Protein AF-A0A662W3L7-F1 (afdb_monomer)

Sequence (147 aa):
MVIKEGNPAKIGEAMLESRRIFNEVLTKLLDGEKVKDVQSFLANTKQRIIAKAKETFKSFKELEKKGEAEEIRIYSRPLPLRMNFGEGYNLWVEDNKIMFRVTLIPRKEYVKGYLKLSKEHEEIVRKAIEEKKAIRLKKQIDYTSMI

Nearest PDB structures (foldseek):
  5he2-assembly1_A  TM=4.065E-01  e=3.727E+00  Bos taurus
  1omw-assembly1_A  TM=3.931E-01  e=3.727E+00  Bos taurus
  5ukl-assembly1_A  TM=4.010E-01  e=3.286E+00  Homo sapiens
  5ukk-assembly1_A  TM=3.720E-01  e=5.435E+00  Homo sapiens
  5yvq-assembly1_A  TM=1.920E-01  e=5.788E+00  Muvirus mu

Secondary structure (DSSP, 8-state):
-EEEES-THHHHHHHHHHHHHHHHHHHHHHTT---S----SBSTTHHHHHHHHHHHHHHHHHHHHTTS-S------S-PPP---TTTS-EEEEETTEEEEEEEBTTT--EEEEE----HHHHHHHHHHHHHHHHHHHHHHHHHHTT-

Solvent-accessible surface area (backbone atoms only — not comparable to full-atom values): 8620 Å² total; per-residue (Å²): 107,48,82,76,42,63,61,73,69,53,56,57,55,50,34,42,50,50,33,50,52,29,46,53,49,42,51,40,47,74,76,69,48,86,83,87,78,76,92,68,47,48,55,88,34,43,65,33,37,52,50,50,27,53,50,52,50,51,54,46,58,58,32,36,75,70,71,76,42,93,77,84,90,71,76,93,61,85,50,75,64,88,60,59,94,78,38,53,52,62,67,50,80,54,96,95,37,47,31,40,54,49,54,40,46,90,75,78,44,45,38,34,32,34,62,73,66,56,70,71,59,42,52,55,52,50,51,54,48,50,52,52,48,53,54,51,51,51,53,52,51,57,57,60,75,74,110

Structure (mmCIF, N/CA/C/O backbone):
data_AF-A0A662W3L7-F1
#
_entry.id   AF-A0A662W3L7-F1
#
loop_
_atom_site.group_PDB
_atom_site.id
_atom_site.type_symbol
_atom_site.label_atom_id
_atom_site.label_alt_id
_atom_site.label_comp_id
_atom_site.label_asym_id
_atom_site.label_entity_id
_atom_site.label_seq_id
_atom_site.pdbx_PDB_ins_code
_atom_site.Cartn_x
_atom_site.Cartn_y
_atom_site.Cartn_z
_atom_site.occupancy
_atom_site.B_iso_or_equiv
_atom_site.auth_seq_id
_atom_site.auth_comp_id
_atom_site.auth_asym_id
_atom_site.auth_atom_id
_atom_site.pdbx_PDB_model_num
ATOM 1 N N . MET A 1 1 ? 0.688 3.538 -17.680 1.00 84.88 1 MET A N 1
ATOM 2 C CA . MET A 1 1 ? 1.913 2.778 -17.325 1.00 84.88 1 MET A CA 1
ATOM 3 C C . MET A 1 1 ? 2.412 2.025 -18.549 1.00 84.88 1 MET A C 1
ATOM 5 O O . MET A 1 1 ? 1.626 1.837 -19.469 1.00 84.88 1 MET A O 1
ATOM 9 N N . VAL A 1 2 ? 3.673 1.603 -18.572 1.00 89.38 2 VAL A N 1
ATOM 10 C CA . VAL A 1 2 ? 4.229 0.733 -19.620 1.00 89.38 2 VAL A CA 1
ATOM 11 C C . VAL A 1 2 ? 4.936 -0.442 -18.962 1.00 89.38 2 VAL A C 1
ATOM 13 O O . VAL A 1 2 ? 5.751 -0.240 -18.063 1.00 89.38 2 VAL A O 1
ATOM 16 N N . ILE A 1 3 ? 4.622 -1.654 -19.411 1.00 90.25 3 ILE A N 1
ATOM 17 C CA . ILE A 1 3 ? 5.207 -2.899 -18.904 1.00 90.25 3 ILE A CA 1
ATOM 18 C C . ILE A 1 3 ? 6.403 -3.259 -19.779 1.00 90.25 3 ILE A C 1
ATOM 20 O O . ILE A 1 3 ? 6.334 -3.143 -21.002 1.00 90.25 3 ILE A O 1
ATOM 24 N N . LYS A 1 4 ? 7.510 -3.637 -19.142 1.00 91.38 4 LYS A N 1
ATOM 25 C CA . LYS A 1 4 ? 8.756 -4.022 -19.813 1.00 91.38 4 LYS A CA 1
ATOM 26 C C . LYS A 1 4 ? 9.074 -5.501 -19.648 1.00 91.38 4 LYS A C 1
ATOM 28 O O . LYS A 1 4 ? 9.595 -6.094 -20.581 1.00 91.38 4 LYS A O 1
ATOM 33 N N . GLU A 1 5 ? 8.732 -6.084 -18.503 1.00 89.06 5 GLU A N 1
ATOM 34 C CA . GLU A 1 5 ? 8.976 -7.495 -18.201 1.00 89.06 5 GLU A CA 1
ATOM 35 C C . GLU A 1 5 ? 7.791 -8.093 -17.433 1.00 89.06 5 GLU A C 1
ATOM 37 O O . GLU A 1 5 ? 7.148 -7.401 -16.633 1.00 89.06 5 GLU A O 1
ATOM 42 N N . GLY A 1 6 ? 7.548 -9.390 -17.641 1.00 86.62 6 GLY A N 1
ATOM 43 C CA . GLY A 1 6 ? 6.474 -10.146 -16.996 1.00 86.62 6 GLY A CA 1
ATOM 44 C C . GLY A 1 6 ? 5.147 -10.119 -17.755 1.00 86.62 6 GLY A C 1
ATOM 45 O O . GLY A 1 6 ? 5.014 -9.493 -18.804 1.00 86.62 6 GLY A O 1
ATOM 46 N N . ASN A 1 7 ? 4.147 -10.815 -17.210 1.00 86.44 7 ASN A N 1
ATOM 47 C CA . ASN A 1 7 ? 2.817 -10.919 -17.810 1.00 86.44 7 ASN A CA 1
ATOM 48 C C . ASN A 1 7 ? 1.891 -9.787 -17.306 1.00 86.44 7 ASN A C 1
ATOM 50 O O . ASN A 1 7 ? 1.579 -9.752 -16.114 1.00 86.44 7 ASN A O 1
ATOM 54 N N . PRO A 1 8 ? 1.380 -8.900 -18.181 1.00 83.44 8 PRO A N 1
ATOM 55 C CA . PRO A 1 8 ? 0.451 -7.833 -17.806 1.00 83.44 8 PRO A CA 1
ATOM 56 C C . PRO A 1 8 ? -0.809 -8.278 -17.063 1.00 83.44 8 PRO A C 1
ATOM 58 O O . PRO A 1 8 ? -1.276 -7.554 -16.181 1.00 83.44 8 PRO A O 1
ATOM 61 N N . ALA A 1 9 ? -1.336 -9.470 -17.357 1.00 84.56 9 ALA A N 1
ATOM 62 C CA . ALA A 1 9 ? -2.527 -10.004 -16.692 1.00 84.56 9 ALA A CA 1
ATOM 63 C C . ALA A 1 9 ? -2.334 -10.129 -15.168 1.00 84.56 9 ALA A C 1
ATOM 65 O O . ALA A 1 9 ? -3.281 -9.977 -14.394 1.00 84.56 9 ALA A O 1
ATOM 66 N N . LYS A 1 10 ? -1.083 -10.297 -14.721 1.00 83.44 10 LYS A N 1
ATOM 67 C CA . LYS A 1 10 ? -0.712 -10.373 -13.304 1.00 83.44 10 LYS A CA 1
ATOM 68 C C . LYS A 1 10 ? -0.901 -9.070 -12.538 1.00 83.44 10 LYS A C 1
ATOM 70 O O . LYS A 1 10 ? -1.045 -9.114 -11.319 1.00 83.44 10 LYS A O 1
ATOM 75 N N . ILE A 1 11 ? -0.959 -7.924 -13.217 1.00 80.88 11 ILE A N 1
ATOM 76 C CA . ILE A 1 11 ? -1.317 -6.655 -12.568 1.00 80.88 11 ILE A CA 1
ATOM 77 C C . ILE A 1 11 ? -2.778 -6.688 -12.120 1.00 80.88 11 ILE A C 1
ATOM 79 O O . ILE A 1 11 ? -3.071 -6.287 -10.996 1.00 80.88 11 ILE A O 1
ATOM 83 N N . GLY A 1 12 ? -3.672 -7.193 -12.975 1.00 80.31 12 GLY A N 1
ATOM 84 C CA . GLY A 1 12 ? -5.086 -7.352 -12.645 1.00 80.31 12 GLY A CA 1
ATOM 85 C C . GLY A 1 12 ? -5.251 -8.233 -11.411 1.00 80.31 12 GLY A C 1
ATOM 86 O O . GLY A 1 12 ? -5.784 -7.775 -10.405 1.00 80.31 12 GLY A O 1
ATOM 87 N N . GLU A 1 13 ? -4.681 -9.441 -11.443 1.00 84.75 13 GLU A N 1
ATOM 88 C CA . GLU A 1 13 ? -4.674 -10.364 -10.296 1.00 84.75 13 GLU A CA 1
ATOM 89 C C . GLU A 1 13 ? -4.130 -9.695 -9.018 1.00 84.75 13 GLU A C 1
ATOM 91 O O . GLU A 1 13 ? -4.756 -9.771 -7.962 1.00 84.75 13 GLU A O 1
ATOM 96 N N . ALA A 1 14 ? -3.009 -8.971 -9.106 1.00 82.25 14 ALA A N 1
ATOM 97 C CA . ALA A 1 14 ? -2.423 -8.284 -7.956 1.00 82.25 14 ALA A CA 1
ATOM 98 C C . ALA A 1 14 ? -3.317 -7.169 -7.388 1.00 82.25 14 ALA A C 1
ATOM 100 O O . ALA A 1 14 ? -3.360 -6.979 -6.169 1.00 82.25 14 ALA A O 1
ATOM 101 N N . MET A 1 15 ? -4.039 -6.431 -8.235 1.00 83.62 15 MET A N 1
ATOM 102 C CA . MET A 1 15 ? -4.991 -5.407 -7.789 1.00 83.62 15 MET A CA 1
ATOM 103 C C . MET A 1 15 ? -6.182 -6.029 -7.057 1.00 83.62 15 MET A C 1
ATOM 105 O O . MET A 1 15 ? -6.558 -5.539 -5.989 1.00 83.62 15 MET A O 1
ATOM 109 N N . LEU A 1 16 ? -6.732 -7.122 -7.596 1.00 86.31 16 LEU A N 1
ATOM 110 C CA . LEU A 1 16 ? -7.825 -7.878 -6.978 1.00 86.31 16 LEU A CA 1
ATOM 111 C C . LEU A 1 16 ? -7.442 -8.382 -5.593 1.00 86.31 16 LEU A C 1
ATOM 113 O O . LEU A 1 16 ? -8.155 -8.168 -4.613 1.00 86.31 16 LEU A O 1
ATOM 117 N N . GLU A 1 17 ? -6.274 -9.001 -5.510 1.00 87.81 17 GLU A N 1
ATOM 118 C CA . GLU A 1 17 ? -5.754 -9.557 -4.272 1.00 87.81 17 GLU A CA 1
ATOM 119 C C . GLU A 1 17 ? -5.438 -8.472 -3.246 1.00 87.81 17 GLU A C 1
ATOM 121 O O . GLU A 1 17 ? -5.739 -8.627 -2.063 1.00 87.81 17 GLU A O 1
ATOM 126 N N . SER A 1 18 ? -4.922 -7.324 -3.695 1.00 87.75 18 SER A N 1
ATOM 127 C CA . SER A 1 18 ? -4.710 -6.174 -2.815 1.00 87.75 18 SER A CA 1
ATOM 128 C C . SER A 1 18 ? -6.020 -5.704 -2.183 1.00 87.75 18 SER A C 1
ATOM 130 O O . SER A 1 18 ? -6.069 -5.415 -0.986 1.00 87.75 18 SER A O 1
ATOM 132 N N . ARG A 1 19 ? -7.101 -5.652 -2.972 1.00 90.00 19 ARG A N 1
ATOM 133 C CA . ARG A 1 19 ? -8.431 -5.282 -2.478 1.00 90.00 19 ARG A CA 1
ATOM 134 C C . ARG A 1 19 ? -8.989 -6.328 -1.515 1.00 90.00 19 ARG A C 1
ATOM 136 O O . ARG A 1 19 ? -9.526 -5.950 -0.475 1.00 90.00 19 ARG A O 1
ATOM 143 N N . ARG A 1 20 ? -8.827 -7.615 -1.834 1.00 90.69 20 ARG A N 1
ATOM 144 C CA . ARG A 1 20 ? -9.258 -8.731 -0.982 1.00 90.69 20 ARG A CA 1
ATOM 145 C C . ARG A 1 20 ? -8.605 -8.658 0.398 1.00 90.69 20 ARG A C 1
ATOM 147 O O . ARG A 1 20 ? -9.322 -8.636 1.391 1.00 90.69 20 ARG A O 1
ATOM 154 N N . ILE A 1 21 ? -7.275 -8.532 0.455 1.00 91.75 21 ILE A N 1
ATOM 155 C CA . ILE A 1 21 ? -6.516 -8.390 1.712 1.00 91.75 21 ILE A CA 1
ATOM 156 C C . ILE A 1 21 ? -7.010 -7.189 2.511 1.00 91.75 21 ILE A C 1
ATOM 158 O O . ILE A 1 21 ? -7.258 -7.301 3.706 1.00 91.75 21 ILE A O 1
ATOM 162 N N . PHE A 1 22 ? -7.152 -6.033 1.860 1.00 91.75 22 PHE A N 1
ATOM 163 C CA . PHE A 1 22 ? -7.593 -4.813 2.528 1.00 91.75 22 PHE A CA 1
ATOM 164 C C . PHE A 1 22 ? -8.970 -4.986 3.184 1.00 91.75 22 PHE A C 1
ATOM 166 O O . PHE A 1 22 ? -9.138 -4.647 4.353 1.00 91.75 22 PHE A O 1
ATOM 173 N N . ASN A 1 23 ? -9.932 -5.557 2.455 1.00 92.62 23 ASN A N 1
ATOM 174 C CA . ASN A 1 23 ? -11.273 -5.829 2.970 1.00 92.62 23 ASN A CA 1
ATOM 175 C C . ASN A 1 23 ? -11.266 -6.860 4.104 1.00 92.62 23 ASN A C 1
ATOM 177 O O . ASN A 1 23 ?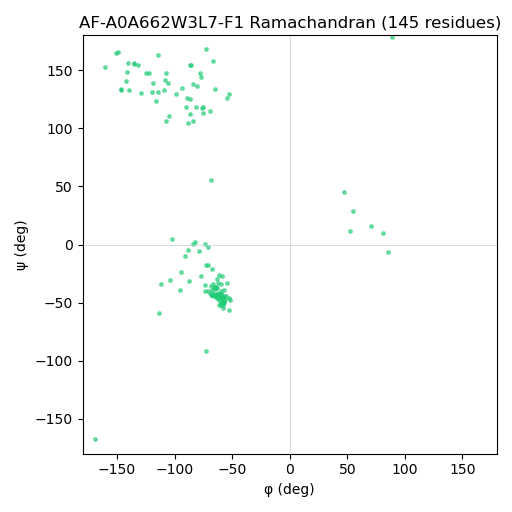 -11.953 -6.664 5.102 1.00 92.62 23 ASN A O 1
ATOM 181 N N . GLU A 1 24 ? -10.494 -7.940 3.960 1.00 93.38 24 GLU A N 1
ATOM 182 C CA . GLU A 1 24 ? -10.379 -8.985 4.983 1.00 93.38 24 GLU A CA 1
ATOM 183 C C . GLU A 1 24 ? -9.845 -8.402 6.296 1.00 93.38 24 GLU A C 1
ATOM 185 O O . GLU A 1 24 ? -10.406 -8.651 7.359 1.00 93.38 24 GLU A O 1
ATOM 190 N N . VAL A 1 25 ? -8.798 -7.573 6.222 1.00 95.06 25 VAL A N 1
ATOM 191 C CA . VAL A 1 25 ? -8.227 -6.913 7.402 1.00 95.06 25 VAL A CA 1
ATOM 192 C C . VAL A 1 25 ? -9.244 -5.968 8.042 1.00 95.06 25 VAL A C 1
ATOM 194 O O . VAL A 1 25 ? -9.371 -5.980 9.261 1.00 95.06 25 VAL A O 1
ATOM 197 N N . LEU A 1 26 ? -9.974 -5.167 7.257 1.00 94.50 26 LEU A N 1
ATOM 198 C CA . LEU A 1 26 ? -11.006 -4.275 7.801 1.00 94.50 26 LEU A CA 1
ATOM 199 C C . LEU A 1 26 ? -12.142 -5.038 8.484 1.00 94.50 26 LEU A C 1
ATOM 201 O O . LEU A 1 26 ? -12.551 -4.640 9.568 1.00 94.50 26 LEU A O 1
ATOM 205 N N . THR A 1 27 ? -12.611 -6.128 7.875 1.00 94.19 27 THR A N 1
ATOM 206 C CA . THR A 1 27 ? -13.684 -6.969 8.431 1.00 94.19 27 THR A CA 1
ATOM 207 C C . THR A 1 27 ? -13.261 -7.526 9.787 1.00 94.19 27 THR A C 1
ATOM 209 O O . THR A 1 27 ? -13.900 -7.252 10.792 1.00 94.19 27 THR A O 1
ATOM 212 N N . LYS A 1 28 ? -12.082 -8.157 9.847 1.00 95.69 28 LYS A N 1
ATOM 213 C CA . LYS A 1 28 ? -11.514 -8.670 11.100 1.00 95.69 28 LYS A CA 1
ATOM 214 C C . LYS A 1 28 ? -11.346 -7.585 12.171 1.00 95.69 28 LYS A C 1
ATOM 216 O O . LYS A 1 28 ? -11.586 -7.833 13.345 1.00 95.69 28 LYS A O 1
ATOM 221 N N . LEU A 1 29 ? -10.926 -6.374 11.790 1.00 95.88 29 LEU A N 1
ATOM 222 C CA . LEU A 1 29 ? -10.791 -5.260 12.738 1.00 95.88 29 LEU A CA 1
ATOM 223 C C . LEU A 1 29 ? -12.147 -4.771 13.272 1.00 95.88 29 LEU A C 1
ATOM 225 O O . LEU A 1 29 ? -12.220 -4.399 14.443 1.00 95.88 29 LEU A O 1
ATOM 229 N N . LEU A 1 30 ? -13.199 -4.773 12.446 1.00 94.19 30 LEU A N 1
ATOM 230 C CA . LEU A 1 30 ? -14.568 -4.468 12.881 1.00 94.19 30 LEU A CA 1
ATOM 231 C C . LEU A 1 30 ? -15.087 -5.510 13.874 1.00 94.19 30 LEU A C 1
ATOM 233 O O . LEU A 1 30 ? -15.706 -5.132 14.864 1.00 94.19 30 LEU A O 1
ATOM 237 N N . ASP A 1 31 ? -14.732 -6.779 13.671 1.00 95.00 31 ASP A N 1
ATOM 238 C CA . ASP A 1 31 ? -15.048 -7.885 14.584 1.00 95.00 31 ASP A CA 1
ATOM 239 C C . ASP A 1 31 ? -14.202 -7.860 15.878 1.00 95.00 31 ASP A C 1
ATOM 241 O O . ASP A 1 31 ? -14.334 -8.718 16.751 1.00 95.00 31 ASP A O 1
ATOM 245 N N . GLY A 1 32 ? -13.318 -6.866 16.035 1.00 93.38 32 GLY A N 1
ATOM 246 C CA . GLY A 1 32 ? -12.467 -6.695 17.213 1.00 93.38 32 GLY A CA 1
ATOM 247 C C . GLY A 1 32 ? -11.208 -7.568 17.218 1.00 93.38 32 GLY A C 1
ATOM 248 O O . GLY A 1 32 ? -10.494 -7.621 18.225 1.00 93.38 32 GLY A O 1
ATO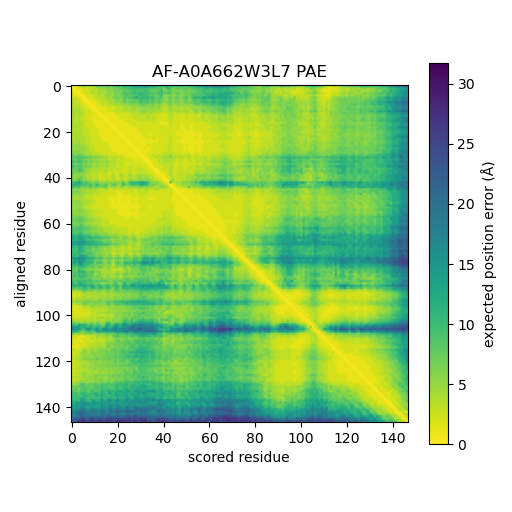M 249 N N . GLU A 1 33 ? -10.885 -8.236 16.109 1.00 95.75 33 GLU A N 1
ATOM 250 C CA . GLU A 1 33 ? -9.719 -9.108 16.013 1.00 95.75 33 GLU A CA 1
ATOM 251 C C . GLU A 1 33 ? -8.401 -8.338 15.842 1.00 95.75 33 GLU A C 1
ATOM 253 O O . GLU A 1 33 ? -8.289 -7.316 15.158 1.00 95.75 33 GLU A O 1
ATOM 258 N N . LYS A 1 34 ? -7.320 -8.899 16.396 1.00 92.31 34 LYS A N 1
ATOM 259 C CA . LYS A 1 34 ? -5.957 -8.408 16.157 1.00 92.31 34 LYS A CA 1
ATOM 260 C C . LYS A 1 34 ? -5.360 -9.071 14.921 1.00 92.31 34 LYS A C 1
ATOM 262 O O . LYS A 1 34 ? -4.867 -10.195 14.980 1.00 92.31 34 LYS A O 1
ATOM 267 N N . VAL A 1 35 ? -5.283 -8.332 13.819 1.00 93.06 35 VAL A N 1
ATOM 268 C CA . VAL A 1 35 ? -4.695 -8.847 12.573 1.00 93.06 35 VAL A CA 1
ATOM 269 C C . VAL A 1 35 ? -3.176 -8.648 12.552 1.00 93.06 35 VAL A C 1
ATOM 271 O O . VAL A 1 35 ? -2.688 -7.516 12.476 1.00 93.06 35 VAL A O 1
ATOM 274 N N . LYS A 1 36 ? -2.402 -9.738 12.603 1.00 90.19 36 LYS A N 1
ATOM 275 C CA . LYS A 1 36 ? -0.937 -9.711 12.401 1.00 90.19 36 LYS A CA 1
ATOM 276 C C . LYS A 1 36 ? -0.538 -10.019 10.962 1.00 90.19 36 LYS A C 1
ATOM 278 O O . LYS A 1 36 ? 0.373 -9.387 10.438 1.00 90.19 36 LYS A O 1
ATOM 283 N N . ASP A 1 37 ? -1.227 -10.964 10.337 1.00 90.25 37 ASP A N 1
ATOM 284 C CA . ASP A 1 37 ? -0.981 -11.370 8.961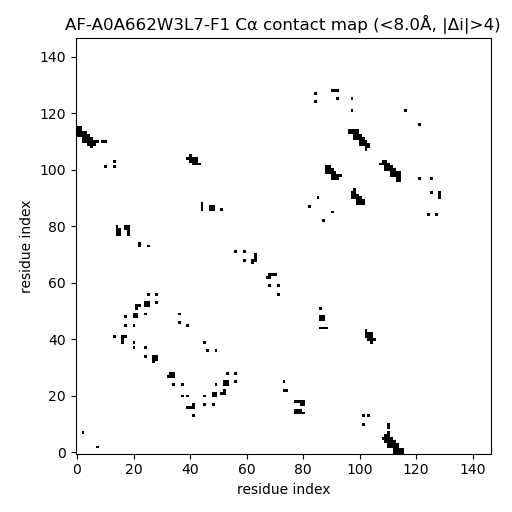 1.00 90.25 37 ASP A CA 1
ATOM 285 C C . ASP A 1 37 ? -2.271 -11.883 8.309 1.00 90.25 37 ASP A C 1
ATOM 287 O O . ASP A 1 37 ? -3.243 -12.185 9.003 1.00 90.25 37 ASP A O 1
ATOM 291 N N . VAL A 1 38 ? -2.262 -11.985 6.981 1.00 89.06 38 VAL A N 1
ATOM 292 C CA . VAL A 1 38 ? -3.295 -12.669 6.195 1.00 89.06 38 VAL A CA 1
ATOM 293 C C . VAL A 1 38 ? -2.651 -13.544 5.123 1.00 89.06 38 VAL A C 1
ATOM 295 O O . VAL A 1 38 ? -1.522 -13.298 4.682 1.00 89.06 38 VAL A O 1
ATOM 298 N N . GLN A 1 39 ? -3.367 -14.568 4.668 1.00 88.38 39 GLN A N 1
ATOM 299 C CA . GLN A 1 39 ? -2.919 -15.3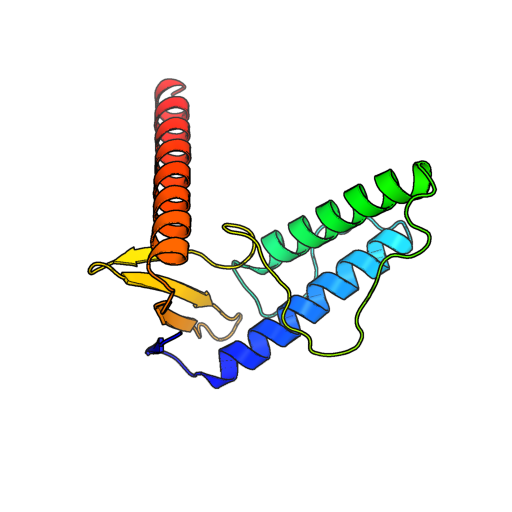43 3.518 1.00 88.38 39 GLN A CA 1
ATOM 300 C C . GLN A 1 39 ? -2.925 -14.448 2.278 1.00 88.38 39 GLN A C 1
ATOM 302 O O . GLN A 1 39 ? -3.885 -13.720 2.044 1.00 88.38 39 GLN A O 1
ATOM 307 N N . SER A 1 40 ? -1.852 -14.485 1.488 1.00 85.62 40 SER A N 1
ATOM 308 C CA . SER A 1 40 ? -1.812 -13.802 0.198 1.00 85.62 40 SER A CA 1
ATOM 309 C C . SER A 1 40 ? -0.720 -14.345 -0.707 1.00 85.62 40 SER A C 1
ATOM 311 O O . SER A 1 40 ? 0.329 -14.784 -0.234 1.00 85.62 40 SER A O 1
ATOM 313 N N . PHE A 1 41 ? -0.943 -14.225 -2.014 1.00 83.56 41 PHE A N 1
ATOM 314 C CA . PHE A 1 41 ? 0.090 -14.407 -3.028 1.00 83.56 41 PHE A CA 1
ATOM 315 C C . PHE A 1 41 ? 0.935 -13.141 -3.279 1.00 83.56 41 PHE A C 1
ATOM 317 O O . PHE A 1 41 ? 1.832 -13.158 -4.117 1.00 83.56 41 PHE A O 1
ATOM 324 N N . LEU A 1 42 ? 0.700 -12.025 -2.584 1.00 82.00 42 LEU A N 1
ATOM 325 C CA . LEU A 1 42 ? 1.534 -10.823 -2.689 1.00 82.00 42 LEU A CA 1
ATOM 326 C C . LEU A 1 42 ? 2.685 -10.869 -1.677 1.00 82.00 42 LEU A C 1
ATOM 328 O O . LEU A 1 42 ? 2.461 -10.996 -0.477 1.00 82.00 42 LEU A O 1
ATOM 332 N N . ALA A 1 43 ? 3.923 -10.706 -2.157 1.00 74.06 43 ALA A N 1
ATOM 333 C CA . ALA A 1 43 ? 5.121 -10.680 -1.311 1.00 74.06 43 ALA A CA 1
ATOM 334 C C . ALA A 1 43 ? 5.235 -9.374 -0.501 1.00 74.06 43 ALA A C 1
ATOM 336 O O . ALA A 1 43 ? 4.715 -9.207 0.600 1.00 74.06 43 ALA A O 1
ATOM 337 N N . ASN A 1 44 ? 5.937 -8.411 -1.100 1.00 69.50 44 ASN A N 1
ATOM 338 C CA . ASN A 1 44 ? 6.434 -7.194 -0.468 1.00 69.50 44 ASN A CA 1
ATOM 339 C C . ASN A 1 44 ? 5.325 -6.180 -0.173 1.00 69.50 44 ASN A C 1
ATOM 341 O O . ASN A 1 44 ? 5.518 -5.246 0.605 1.00 69.50 44 ASN A O 1
ATOM 345 N N . THR A 1 45 ? 4.174 -6.344 -0.822 1.00 76.56 45 THR A N 1
ATOM 346 C CA . THR A 1 45 ? 3.062 -5.397 -0.763 1.00 76.56 45 THR A CA 1
ATOM 347 C C . THR A 1 45 ? 2.037 -5.783 0.304 1.00 76.56 45 THR A C 1
ATOM 349 O O . THR A 1 45 ? 1.386 -4.894 0.845 1.00 76.56 45 THR A O 1
ATOM 352 N N . LYS A 1 46 ? 1.955 -7.064 0.706 1.00 87.31 46 LYS A N 1
ATOM 353 C CA . LYS A 1 46 ? 0.983 -7.555 1.701 1.00 87.31 46 LYS A CA 1
ATOM 354 C C . LYS A 1 46 ? 1.014 -6.751 3.000 1.00 87.31 46 LYS A C 1
ATOM 356 O O . LYS A 1 46 ? 0.003 -6.189 3.402 1.00 87.31 46 LYS A O 1
ATOM 361 N N . GLN A 1 47 ? 2.184 -6.654 3.632 1.00 87.94 47 GLN A N 1
ATOM 362 C CA . GLN A 1 47 ? 2.321 -5.973 4.924 1.00 87.94 47 GLN A CA 1
ATOM 363 C C . GLN A 1 47 ? 1.962 -4.489 4.847 1.00 87.94 47 GLN A C 1
ATOM 365 O O . GLN A 1 47 ? 1.388 -3.932 5.781 1.00 87.94 47 GLN A O 1
ATOM 370 N N . ARG A 1 48 ? 2.236 -3.848 3.708 1.00 88.38 48 ARG A N 1
ATOM 371 C CA . ARG A 1 48 ? 1.861 -2.451 3.511 1.00 88.38 48 ARG A CA 1
ATOM 372 C C . ARG A 1 48 ? 0.353 -2.278 3.299 1.00 88.38 48 ARG A C 1
ATOM 374 O O . ARG A 1 48 ? -0.211 -1.312 3.799 1.00 88.38 48 ARG A O 1
ATOM 381 N N . ILE A 1 49 ? -0.315 -3.227 2.638 1.00 90.12 49 ILE A N 1
ATOM 382 C CA . ILE A 1 49 ? -1.783 -3.235 2.530 1.00 90.12 49 ILE A CA 1
ATOM 383 C C . ILE A 1 49 ? -2.420 -3.432 3.910 1.00 90.12 49 ILE A C 1
ATOM 385 O O . ILE A 1 49 ? -3.352 -2.706 4.252 1.00 90.12 49 ILE A O 1
ATOM 389 N N . ILE A 1 50 ? -1.897 -4.357 4.724 1.00 92.25 50 ILE A N 1
ATOM 390 C CA . ILE A 1 50 ? -2.356 -4.559 6.109 1.00 92.25 50 ILE A CA 1
ATOM 391 C C . ILE A 1 50 ? -2.193 -3.263 6.914 1.00 92.25 50 ILE A C 1
ATOM 393 O O . ILE A 1 50 ? -3.122 -2.850 7.607 1.00 92.25 50 ILE A O 1
ATOM 397 N N . ALA A 1 51 ? -1.038 -2.599 6.808 1.00 91.56 51 ALA A N 1
ATOM 398 C CA . ALA A 1 51 ? -0.796 -1.320 7.474 1.00 91.56 51 ALA A CA 1
ATOM 399 C C . ALA A 1 51 ? -1.804 -0.248 7.032 1.00 91.56 51 ALA A C 1
ATOM 401 O O . ALA A 1 51 ? -2.403 0.405 7.883 1.00 91.56 51 ALA A O 1
ATOM 402 N N . LYS A 1 52 ? -2.070 -0.137 5.725 1.00 91.56 52 LYS A N 1
ATOM 403 C CA . LYS A 1 52 ? -3.063 0.799 5.190 1.00 91.56 52 LYS A CA 1
ATOM 404 C C . LYS A 1 52 ? -4.474 0.519 5.712 1.00 91.56 52 LYS A C 1
ATOM 406 O O . LYS A 1 52 ? -5.202 1.453 6.036 1.00 91.56 52 LYS A O 1
ATOM 411 N N . ALA A 1 53 ? -4.880 -0.748 5.794 1.00 92.88 53 ALA A N 1
ATOM 412 C CA . ALA A 1 53 ? -6.183 -1.118 6.344 1.00 92.88 53 ALA A CA 1
ATOM 413 C C . ALA A 1 53 ? -6.297 -0.723 7.825 1.00 92.88 53 ALA A C 1
ATOM 415 O O . ALA A 1 53 ? -7.294 -0.126 8.222 1.00 92.88 53 ALA A O 1
ATOM 416 N N . LYS A 1 54 ? -5.247 -0.957 8.621 1.00 94.56 54 LYS A N 1
ATOM 417 C CA . LYS A 1 54 ? -5.192 -0.529 10.030 1.00 94.56 54 LYS A CA 1
ATOM 418 C C . LYS A 1 54 ? -5.262 0.987 10.192 1.00 94.56 54 LYS A C 1
ATOM 420 O O . LYS A 1 54 ? -5.979 1.466 11.062 1.00 94.56 54 LYS A O 1
ATOM 425 N N . GLU A 1 55 ? -4.535 1.732 9.364 1.00 92.50 55 GLU A N 1
ATOM 426 C CA . GLU A 1 55 ? -4.586 3.196 9.358 1.00 92.50 55 GLU A CA 1
ATOM 427 C C . GLU A 1 55 ? -5.985 3.695 8.985 1.00 92.50 55 GLU A C 1
ATOM 429 O O . GLU A 1 55 ? -6.554 4.511 9.701 1.00 92.50 55 GLU A O 1
ATOM 434 N N . THR A 1 56 ? -6.586 3.116 7.940 1.00 92.81 56 THR A N 1
ATOM 435 C CA . THR A 1 56 ? -7.958 3.444 7.522 1.00 92.81 56 THR A CA 1
ATOM 436 C C . THR A 1 56 ? -8.960 3.177 8.644 1.00 92.81 56 THR A C 1
ATOM 438 O O . THR A 1 56 ? -9.811 4.017 8.921 1.00 92.81 56 THR A O 1
ATOM 441 N N . PHE A 1 57 ? -8.847 2.032 9.321 1.00 95.00 57 PHE A N 1
ATOM 442 C CA . PHE A 1 57 ? -9.699 1.691 10.457 1.00 95.00 57 PHE A CA 1
ATOM 443 C C . PHE A 1 57 ? -9.513 2.666 11.625 1.00 95.00 57 PHE A C 1
ATOM 445 O O . PHE A 1 57 ? -10.494 3.115 12.211 1.00 95.00 57 PHE A O 1
ATOM 452 N N . LYS A 1 58 ? -8.268 3.043 11.942 1.00 94.50 58 LYS A N 1
ATOM 453 C CA . LYS A 1 58 ? -7.977 4.035 12.983 1.00 94.50 58 LYS A CA 1
ATOM 454 C C . LYS A 1 58 ? -8.640 5.377 12.664 1.00 94.50 58 LYS A C 1
ATOM 456 O O . LYS A 1 58 ? -9.355 5.900 13.514 1.00 94.50 58 LYS A O 1
ATOM 461 N N . SER A 1 59 ? -8.453 5.890 11.447 1.00 92.44 59 SER A N 1
ATOM 462 C CA . SER A 1 59 ? -9.094 7.132 11.005 1.00 92.44 59 SER A CA 1
ATOM 463 C C . SER A 1 59 ? -10.618 7.034 11.053 1.00 92.44 59 SER A C 1
ATOM 465 O O . SER A 1 59 ? -11.271 7.966 11.506 1.00 92.44 59 SER A O 1
ATOM 467 N N . PHE A 1 60 ? -11.197 5.894 10.662 1.00 93.75 60 PHE A N 1
ATOM 468 C CA . PHE A 1 60 ? -12.636 5.664 10.790 1.00 93.75 60 PHE A CA 1
ATOM 469 C C . PHE A 1 60 ? -13.107 5.761 12.248 1.00 93.75 60 PHE A C 1
ATOM 471 O O . PHE A 1 60 ? -14.023 6.526 12.523 1.00 93.75 60 PHE A O 1
ATOM 478 N N . LYS A 1 61 ? -12.456 5.073 13.197 1.00 93.88 61 LYS A N 1
ATOM 479 C CA . LYS A 1 61 ? -12.832 5.143 14.625 1.00 93.88 61 LYS A CA 1
ATOM 480 C C . LYS A 1 61 ? -12.670 6.548 15.213 1.00 93.88 61 LYS A C 1
ATOM 482 O O . LYS A 1 61 ? -13.377 6.898 16.152 1.00 93.88 61 LYS A O 1
ATOM 487 N N . GLU A 1 62 ? -11.735 7.347 14.705 1.00 94.56 62 GLU A N 1
ATOM 488 C CA . GLU A 1 62 ? -11.591 8.754 15.101 1.00 94.56 62 GLU A CA 1
ATOM 489 C C . GLU A 1 62 ? -12.757 9.613 14.597 1.00 94.56 62 GLU A C 1
ATOM 491 O O . GLU A 1 62 ? -13.262 10.436 15.357 1.00 94.56 62 GLU A O 1
ATOM 496 N N . LEU A 1 63 ? -13.204 9.406 13.357 1.00 92.25 63 LEU A N 1
ATOM 497 C CA . LEU A 1 63 ? -14.349 10.113 12.771 1.00 92.25 63 LEU A CA 1
ATOM 498 C C . LEU A 1 63 ? -15.681 9.664 13.384 1.00 92.25 63 LEU A C 1
ATOM 500 O O . LEU A 1 63 ? -16.529 10.499 13.685 1.00 92.25 63 LEU A O 1
ATOM 504 N N . GLU A 1 64 ? -15.841 8.367 13.641 1.00 93.38 64 GLU A N 1
ATOM 505 C CA . GLU A 1 64 ? -17.020 7.790 14.298 1.00 93.38 64 GLU A CA 1
ATOM 506 C C . GLU A 1 64 ? -17.230 8.394 15.690 1.00 93.38 64 GLU A C 1
ATOM 508 O O . GLU A 1 64 ? -18.325 8.838 16.022 1.00 93.38 64 GLU A O 1
ATOM 513 N N . LYS A 1 65 ? -16.156 8.537 16.478 1.00 93.94 65 LYS A N 1
ATOM 514 C CA . LYS A 1 65 ? -16.213 9.208 17.789 1.00 93.94 65 LYS A CA 1
ATOM 515 C C . LYS A 1 65 ? -16.640 10.673 17.717 1.00 93.94 65 LYS A C 1
ATOM 517 O O . LYS A 1 65 ? -17.141 11.195 18.708 1.00 93.94 65 LYS A O 1
ATOM 522 N N . LYS A 1 66 ? -16.411 11.341 16.585 1.00 94.44 66 LYS A N 1
ATOM 523 C CA . LYS A 1 66 ? -16.828 12.729 16.347 1.00 94.44 66 LYS A CA 1
ATO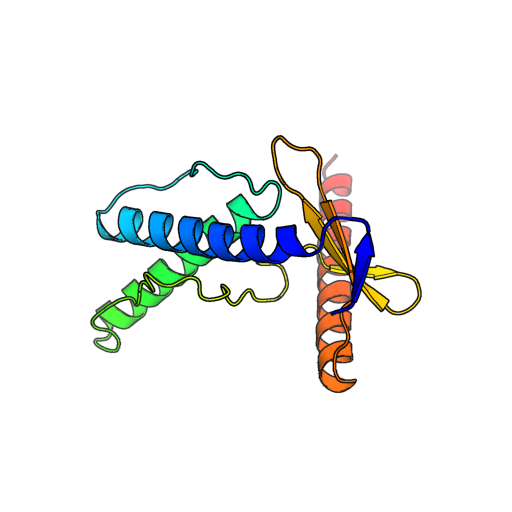M 524 C C . LYS A 1 66 ? -18.238 12.833 15.758 1.00 94.44 66 LYS A C 1
ATOM 526 O O . LYS A 1 66 ? -18.722 13.944 15.579 1.00 94.44 66 LYS A O 1
ATOM 531 N N . GLY A 1 67 ? -18.884 11.708 15.439 1.00 92.75 67 GLY A N 1
ATOM 532 C CA . GLY A 1 67 ? -20.147 11.687 14.699 1.00 92.75 67 GLY A CA 1
ATOM 533 C C . GLY A 1 67 ? -20.002 12.091 13.226 1.00 92.75 67 GLY A C 1
ATOM 534 O O . GLY A 1 67 ? -20.991 12.415 12.582 1.00 92.75 67 GLY A O 1
ATOM 535 N N . GLU A 1 68 ? -18.780 12.092 12.684 1.00 92.06 68 GLU A N 1
ATOM 536 C CA . GLU A 1 68 ? -18.488 12.468 11.290 1.00 92.06 68 GLU A CA 1
ATOM 537 C C . GLU A 1 68 ? -18.532 11.262 10.332 1.00 92.06 68 GLU A C 1
ATOM 539 O O . GLU A 1 68 ? -18.469 11.425 9.112 1.00 92.06 68 GLU A O 1
ATOM 544 N N . ALA A 1 69 ? -18.613 10.041 10.870 1.00 89.12 69 ALA A N 1
ATOM 545 C CA . ALA A 1 69 ? -18.732 8.810 10.098 1.00 89.12 69 ALA A CA 1
ATOM 546 C C . ALA A 1 69 ? -19.578 7.770 10.842 1.00 89.12 69 ALA A C 1
ATOM 548 O O . ALA A 1 69 ? -19.344 7.510 12.015 1.00 89.12 69 ALA A O 1
ATOM 549 N N . GLU A 1 70 ? -20.511 7.134 10.137 1.00 86.25 70 GLU A N 1
ATOM 550 C CA . GLU A 1 70 ? -21.371 6.084 10.704 1.00 86.25 70 GLU A CA 1
ATOM 551 C C . GLU A 1 70 ? -20.944 4.677 10.259 1.00 86.25 70 GLU A C 1
ATOM 553 O O . GLU A 1 70 ? -21.073 3.719 11.013 1.00 86.25 70 GLU A O 1
ATOM 558 N N . GLU A 1 71 ? -20.380 4.539 9.052 1.00 88.06 71 GLU A N 1
ATOM 559 C CA . GLU A 1 71 ? -19.997 3.242 8.485 1.00 88.06 71 GLU A CA 1
ATOM 560 C C . GLU A 1 71 ? -18.685 3.325 7.690 1.00 88.06 71 GLU A C 1
ATOM 562 O O . GLU A 1 71 ? -18.437 4.270 6.930 1.00 88.06 71 GLU A O 1
ATOM 567 N N . ILE A 1 72 ? -17.839 2.296 7.821 1.00 87.38 72 ILE A N 1
ATOM 568 C CA . ILE A 1 72 ? -16.651 2.129 6.982 1.00 87.38 72 ILE A CA 1
ATOM 569 C C . ILE A 1 72 ? -16.999 1.385 5.688 1.00 87.38 72 ILE A C 1
ATOM 571 O O . ILE A 1 72 ? -17.502 0.266 5.686 1.00 87.38 72 ILE A O 1
ATOM 575 N N . ARG A 1 73 ? -16.669 1.984 4.540 1.00 84.25 73 ARG A N 1
ATOM 576 C CA . ARG A 1 73 ? -16.988 1.388 3.235 1.00 84.25 73 ARG A CA 1
ATOM 577 C C . ARG A 1 73 ? -16.073 0.216 2.887 1.00 84.25 73 ARG A C 1
ATOM 579 O O . ARG A 1 73 ? -14.899 0.400 2.541 1.00 84.25 73 ARG A O 1
ATOM 586 N N . ILE A 1 74 ? -16.654 -0.978 2.834 1.00 84.31 74 ILE A N 1
ATOM 587 C CA . ILE A 1 74 ? -16.017 -2.189 2.310 1.00 84.31 74 ILE A CA 1
ATOM 588 C C . ILE A 1 74 ? -16.606 -2.499 0.930 1.00 84.31 74 ILE A C 1
ATOM 590 O O . ILE A 1 74 ? -17.761 -2.879 0.788 1.00 84.31 74 ILE A O 1
ATOM 594 N N . TYR A 1 75 ? -15.811 -2.330 -0.129 1.00 80.31 75 TYR A N 1
ATOM 595 C CA . TYR A 1 75 ? -16.253 -2.651 -1.487 1.00 80.31 75 TYR A CA 1
ATOM 596 C C . TYR A 1 75 ? -16.120 -4.150 -1.762 1.00 80.31 75 TYR A C 1
ATOM 598 O O . TYR A 1 75 ? -15.001 -4.656 -1.801 1.00 80.31 75 TYR A O 1
ATOM 606 N N . SER A 1 76 ? -17.230 -4.833 -2.042 1.00 72.19 76 SER A N 1
ATOM 607 C CA . SER A 1 76 ? -17.259 -6.238 -2.488 1.00 72.19 76 SER A CA 1
ATOM 608 C C . SER A 1 76 ? -16.740 -6.441 -3.917 1.00 72.19 76 SER A C 1
ATOM 610 O O . SER A 1 76 ? -16.380 -7.547 -4.309 1.00 72.19 76 SER A O 1
ATOM 612 N N . ARG A 1 77 ? -16.681 -5.362 -4.703 1.00 68.12 77 ARG A N 1
ATOM 613 C CA . ARG A 1 77 ? -16.244 -5.382 -6.101 1.00 68.12 77 ARG A CA 1
ATOM 614 C C . ARG A 1 77 ? -14.723 -5.238 -6.261 1.00 68.12 77 ARG A C 1
ATOM 616 O O . ARG A 1 77 ? -14.081 -4.595 -5.424 1.00 68.12 77 ARG A O 1
ATOM 623 N N . PRO A 1 78 ? -14.164 -5.752 -7.373 1.00 60.41 78 PRO A N 1
ATOM 624 C CA . PRO A 1 78 ? -12.746 -5.689 -7.742 1.00 60.41 78 PRO A CA 1
ATOM 625 C C . PRO A 1 78 ? -12.247 -4.274 -8.088 1.00 60.41 78 PRO A C 1
ATOM 627 O O . PRO A 1 78 ? -11.734 -4.013 -9.174 1.00 60.41 78 PRO A O 1
ATOM 630 N N . LEU A 1 79 ? -12.420 -3.319 -7.180 1.00 71.25 79 LEU A N 1
ATOM 631 C CA . LEU A 1 79 ? -11.927 -1.965 -7.374 1.00 71.25 79 LEU A CA 1
ATOM 632 C C . LEU A 1 79 ? -10.435 -1.887 -7.046 1.00 71.25 79 LEU A C 1
ATOM 634 O O . LEU A 1 79 ? -10.023 -2.385 -5.993 1.00 71.25 79 LEU A O 1
ATOM 638 N N . PRO A 1 80 ? -9.635 -1.199 -7.881 1.00 71.00 80 PRO A N 1
ATOM 639 C CA . PRO A 1 80 ? -8.255 -0.898 -7.546 1.00 71.00 80 PRO A CA 1
ATOM 640 C C . PRO A 1 80 ? -8.159 -0.219 -6.177 1.00 71.00 80 PRO A C 1
ATOM 642 O O . PRO A 1 80 ? -8.854 0.761 -5.892 1.00 71.00 80 PRO A O 1
ATOM 645 N N . LEU A 1 81 ? -7.284 -0.736 -5.316 1.00 79.25 81 LEU A N 1
ATOM 646 C CA . LEU A 1 81 ? -6.982 -0.102 -4.041 1.00 79.25 81 LEU A CA 1
ATOM 647 C C . LEU A 1 81 ? -6.073 1.107 -4.290 1.00 79.25 81 LEU A C 1
ATOM 649 O O . LEU A 1 81 ? -4.952 0.959 -4.780 1.00 79.25 81 LEU A O 1
ATOM 653 N N . ARG A 1 82 ? -6.550 2.311 -3.958 1.00 75.38 82 ARG A N 1
ATOM 654 C CA . ARG A 1 82 ? -5.742 3.532 -4.058 1.00 75.38 82 ARG A CA 1
ATOM 655 C C . ARG A 1 82 ? -4.649 3.500 -2.995 1.00 75.38 82 ARG A C 1
ATOM 657 O O . ARG A 1 82 ? -4.956 3.570 -1.811 1.00 75.38 82 ARG A O 1
ATOM 664 N N . MET A 1 83 ? -3.393 3.444 -3.421 1.00 74.88 83 MET A N 1
ATOM 665 C CA . MET A 1 83 ? -2.227 3.461 -2.536 1.00 74.88 83 MET A CA 1
ATOM 666 C C . MET A 1 83 ? -1.506 4.801 -2.674 1.00 74.88 83 MET A C 1
ATOM 668 O O . MET A 1 83 ? -1.246 5.244 -3.795 1.00 74.88 83 MET A O 1
ATOM 672 N N . ASN A 1 84 ? -1.164 5.430 -1.555 1.00 75.81 84 ASN A N 1
ATOM 673 C CA . ASN A 1 84 ? -0.268 6.580 -1.545 1.00 75.81 84 ASN A CA 1
ATOM 674 C C . ASN A 1 84 ? 1.174 6.130 -1.814 1.00 75.81 84 ASN A C 1
ATOM 676 O O . ASN A 1 84 ? 1.509 4.935 -1.792 1.00 75.81 84 ASN A O 1
ATOM 680 N N . PHE A 1 85 ? 2.052 7.101 -2.069 1.00 70.88 85 PHE A N 1
ATOM 681 C CA . PHE A 1 85 ? 3.472 6.827 -2.231 1.00 70.88 85 PHE A CA 1
ATOM 682 C C . PHE A 1 85 ? 4.023 6.078 -1.009 1.00 70.88 85 PHE A C 1
ATOM 684 O O . PHE A 1 85 ? 3.876 6.503 0.131 1.00 70.88 85 PHE A O 1
ATOM 691 N N . GLY A 1 86 ? 4.660 4.932 -1.254 1.00 70.69 86 GLY A N 1
ATOM 692 C CA . GLY A 1 86 ? 5.211 4.088 -0.197 1.00 70.69 86 GLY A CA 1
ATOM 693 C C . GLY A 1 86 ? 4.227 3.108 0.440 1.00 70.69 86 GLY A C 1
ATOM 694 O O . GLY A 1 86 ? 4.683 2.241 1.177 1.00 70.69 86 GLY A O 1
ATOM 695 N N . GLU A 1 87 ? 2.935 3.140 0.131 1.00 71.25 87 GLU A N 1
ATOM 696 C CA . GLU A 1 87 ? 1.993 2.148 0.661 1.00 71.25 87 GLU A CA 1
ATOM 697 C C . GLU A 1 87 ? 1.912 0.893 -0.218 1.00 71.25 87 GLU A C 1
ATOM 699 O O . GLU A 1 87 ? 1.647 -0.183 0.287 1.00 71.25 87 GLU A O 1
ATOM 704 N N . GLY A 1 88 ? 2.100 0.975 -1.537 1.00 68.62 88 GLY A N 1
ATOM 705 C CA . GLY A 1 88 ? 1.794 -0.161 -2.429 1.00 68.62 88 GLY A CA 1
ATOM 706 C C . GLY A 1 88 ? 3.013 -0.774 -3.103 1.00 68.62 88 GLY A C 1
ATOM 707 O O . GLY A 1 88 ? 3.324 -1.957 -2.959 1.00 68.62 88 GLY A O 1
ATOM 708 N N . TYR A 1 89 ? 3.717 0.057 -3.857 1.00 74.25 89 TYR A N 1
ATOM 709 C CA . TYR A 1 89 ? 4.747 -0.394 -4.777 1.00 74.25 89 TYR A CA 1
ATOM 710 C C . TYR A 1 89 ? 6.074 0.262 -4.441 1.00 74.25 89 TYR A C 1
ATOM 712 O O . TYR A 1 89 ? 6.134 1.405 -3.978 1.00 74.25 89 TYR A O 1
ATOM 720 N N . ASN A 1 90 ? 7.151 -0.474 -4.690 1.00 77.75 90 ASN A N 1
ATOM 721 C CA . ASN A 1 90 ? 8.470 0.126 -4.693 1.00 77.75 90 ASN A CA 1
ATOM 722 C C . ASN A 1 90 ? 8.606 0.917 -5.989 1.00 77.75 90 ASN A C 1
ATOM 724 O O . ASN A 1 90 ? 8.522 0.339 -7.073 1.00 77.75 90 ASN A O 1
ATOM 728 N N . LEU A 1 91 ? 8.790 2.227 -5.847 1.00 88.31 91 LEU A N 1
ATOM 729 C CA . LEU A 1 91 ? 9.126 3.120 -6.942 1.00 88.31 91 LEU A CA 1
ATOM 730 C C . LEU A 1 91 ? 10.578 3.556 -6.797 1.00 88.31 91 LEU A C 1
ATOM 732 O O . LEU A 1 91 ? 11.048 3.793 -5.680 1.00 88.31 91 LEU A O 1
ATOM 736 N N . TRP A 1 92 ? 11.271 3.660 -7.920 1.00 90.94 92 TRP A N 1
ATOM 737 C CA . TRP A 1 92 ? 12.620 4.206 -7.990 1.00 90.94 92 TRP A CA 1
ATOM 738 C C . TRP A 1 92 ? 12.834 4.878 -9.342 1.00 90.94 92 TRP A C 1
ATOM 740 O O . TRP A 1 92 ? 12.037 4.708 -10.262 1.00 90.94 92 TRP A O 1
ATOM 750 N N . VAL A 1 93 ? 13.899 5.665 -9.441 1.00 92.88 93 VAL A N 1
ATOM 751 C CA . VAL A 1 93 ? 14.290 6.333 -10.682 1.00 92.88 93 VAL A CA 1
ATOM 752 C C . VAL A 1 93 ? 15.397 5.517 -11.353 1.00 92.88 93 VAL A C 1
ATOM 754 O O . VAL A 1 93 ? 16.375 5.179 -10.692 1.00 92.88 93 VAL A O 1
ATOM 757 N N . GLU A 1 94 ? 15.232 5.206 -12.638 1.00 93.38 94 GLU A N 1
ATOM 758 C CA . GLU A 1 94 ? 16.198 4.514 -13.515 1.00 93.38 94 GLU A CA 1
ATOM 759 C C . GLU A 1 94 ? 16.024 5.084 -14.931 1.00 93.38 94 GLU A C 1
ATOM 761 O O . GLU A 1 94 ? 14.887 5.266 -15.368 1.00 93.38 94 GLU A O 1
ATOM 766 N N . ASP A 1 95 ? 17.108 5.436 -15.628 1.00 91.44 95 ASP A N 1
ATOM 767 C CA . ASP A 1 95 ? 17.086 5.993 -16.998 1.00 91.44 95 ASP A CA 1
ATOM 768 C C . ASP A 1 95 ? 16.069 7.126 -17.215 1.00 91.44 95 ASP A C 1
ATOM 770 O O . ASP A 1 95 ? 15.296 7.143 -18.179 1.00 91.44 95 ASP A O 1
ATOM 774 N N . ASN A 1 96 ? 16.031 8.064 -16.265 1.00 89.44 96 ASN A N 1
ATOM 775 C CA . ASN A 1 96 ? 15.079 9.172 -16.227 1.00 89.44 96 ASN A CA 1
ATOM 776 C C . ASN A 1 96 ? 13.594 8.743 -16.286 1.00 89.44 96 ASN A C 1
ATOM 778 O O . ASN A 1 96 ? 12.742 9.490 -16.761 1.00 89.44 96 ASN A O 1
ATOM 782 N N . LYS A 1 97 ? 13.263 7.550 -15.788 1.00 93.25 97 LYS A N 1
ATOM 783 C CA . LYS A 1 97 ? 11.894 7.039 -15.668 1.00 93.25 97 LYS A CA 1
ATOM 784 C C . LYS A 1 97 ? 11.608 6.634 -14.231 1.00 93.25 97 LYS A C 1
ATOM 786 O O . LYS A 1 97 ? 12.486 6.154 -13.518 1.00 93.25 97 LYS A O 1
ATOM 791 N N . ILE A 1 98 ? 10.353 6.791 -13.817 1.00 93.50 98 ILE A N 1
ATOM 792 C CA . ILE A 1 98 ? 9.870 6.246 -12.547 1.00 93.50 98 ILE A CA 1
ATOM 793 C C . ILE A 1 98 ? 9.473 4.792 -12.779 1.00 93.50 98 ILE A C 1
ATOM 795 O O . ILE A 1 98 ? 8.443 4.501 -13.395 1.00 93.50 98 ILE A O 1
ATOM 799 N N . MET A 1 99 ? 10.296 3.887 -12.279 1.00 93.44 99 MET A N 1
AT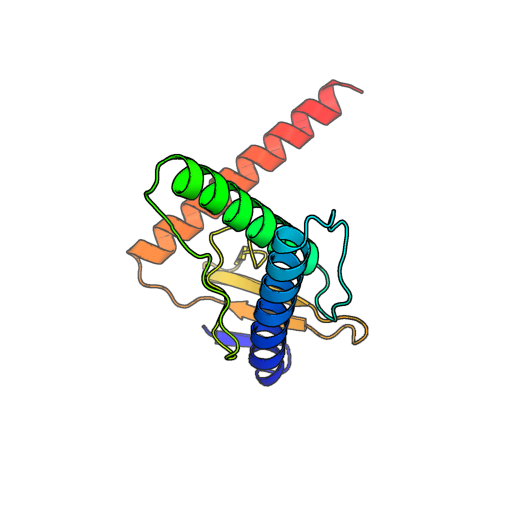OM 800 C CA . MET A 1 99 ? 10.114 2.450 -12.391 1.00 93.44 99 MET A CA 1
ATOM 801 C C . MET A 1 99 ? 9.218 1.909 -11.282 1.00 93.44 99 MET A C 1
ATOM 803 O O . MET A 1 99 ? 9.152 2.466 -10.186 1.00 93.44 99 MET A O 1
ATOM 807 N N . PHE A 1 100 ? 8.563 0.783 -11.555 1.00 88.56 100 PHE A N 1
ATOM 808 C CA . PHE A 1 100 ? 7.849 -0.009 -10.560 1.00 88.56 100 PHE A CA 1
ATOM 809 C C . PHE A 1 100 ? 8.147 -1.502 -10.731 1.00 88.56 100 PHE A C 1
ATOM 811 O O . PHE A 1 100 ? 8.461 -1.974 -11.828 1.00 88.56 100 PHE A O 1
ATOM 818 N N . ARG A 1 101 ? 7.992 -2.257 -9.638 1.00 86.06 101 ARG A N 1
ATOM 819 C CA . ARG A 1 101 ? 8.006 -3.725 -9.642 1.00 86.06 101 ARG A CA 1
ATOM 820 C C . ARG A 1 101 ? 6.945 -4.282 -8.705 1.00 86.06 101 ARG A C 1
ATOM 822 O O . ARG A 1 101 ? 6.863 -3.872 -7.546 1.00 86.06 101 ARG A O 1
ATOM 829 N N . VAL A 1 102 ? 6.193 -5.257 -9.203 1.00 80.38 102 VAL A N 1
ATOM 830 C CA . VAL A 1 10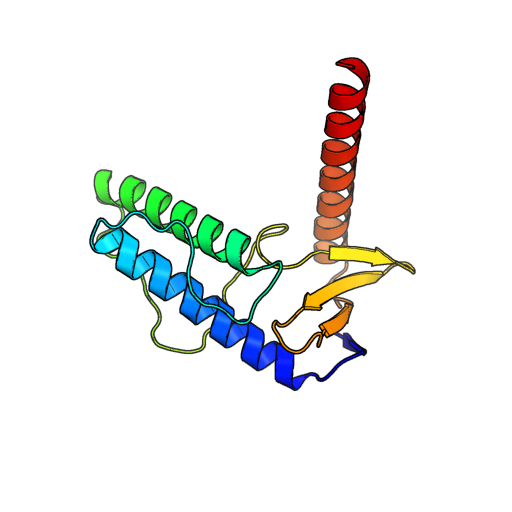2 ? 5.244 -6.079 -8.439 1.00 80.38 102 VAL A CA 1
ATOM 831 C C . VAL A 1 102 ? 5.756 -7.514 -8.436 1.00 80.38 102 VAL A C 1
ATOM 833 O O . VAL A 1 102 ? 6.097 -8.018 -9.499 1.00 80.38 102 VAL A O 1
ATOM 836 N N . THR A 1 103 ? 5.816 -8.166 -7.273 1.00 77.81 103 THR A N 1
ATOM 837 C CA . THR A 1 103 ? 6.295 -9.555 -7.135 1.00 77.81 103 THR A CA 1
ATOM 838 C C . THR A 1 103 ? 5.198 -10.445 -6.554 1.00 77.81 103 THR A C 1
ATOM 840 O O . THR A 1 103 ? 4.618 -10.097 -5.520 1.00 77.81 103 THR A O 1
ATOM 843 N N . LEU A 1 104 ? 4.960 -11.598 -7.185 1.00 77.69 104 LEU A N 1
ATOM 844 C CA . LEU A 1 104 ? 3.978 -12.608 -6.782 1.00 77.69 104 LEU A CA 1
ATOM 845 C C . LEU A 1 104 ? 4.661 -13.843 -6.150 1.00 77.69 104 LEU A C 1
ATOM 847 O O . LEU A 1 104 ? 5.685 -14.322 -6.636 1.00 77.69 104 LEU A O 1
ATOM 851 N N . ILE A 1 105 ? 4.076 -14.381 -5.078 1.00 67.50 105 ILE A N 1
ATOM 852 C CA . ILE A 1 105 ? 4.451 -15.615 -4.358 1.00 67.50 105 ILE A CA 1
ATOM 853 C C . ILE A 1 105 ? 3.403 -16.699 -4.656 1.00 67.50 105 ILE A C 1
ATOM 855 O O . ILE A 1 105 ? 2.237 -16.367 -4.820 1.00 67.50 105 ILE A O 1
ATOM 859 N N . PRO A 1 106 ? 3.753 -17.996 -4.713 1.00 55.06 106 PRO A N 1
ATOM 860 C CA . PRO A 1 106 ? 5.100 -18.572 -4.656 1.00 55.06 106 PRO A CA 1
ATOM 861 C C . PRO A 1 106 ? 5.814 -18.553 -6.011 1.00 55.06 106 PRO A C 1
ATOM 863 O O . PRO A 1 106 ? 6.940 -19.027 -6.123 1.00 55.06 106 PRO A O 1
ATOM 866 N N . ARG A 1 107 ? 5.177 -17.993 -7.045 1.00 60.78 107 ARG A N 1
ATOM 867 C CA . ARG A 1 107 ? 5.528 -18.229 -8.450 1.00 60.78 107 ARG A CA 1
ATOM 868 C C . ARG A 1 107 ? 6.851 -17.606 -8.921 1.00 60.78 107 ARG A C 1
ATOM 870 O O . ARG A 1 107 ? 7.204 -17.791 -10.074 1.00 60.78 107 ARG A O 1
ATOM 877 N N . LYS A 1 108 ? 7.584 -16.862 -8.076 1.00 66.25 108 LYS A N 1
ATOM 878 C CA . LYS A 1 108 ? 8.774 -16.052 -8.450 1.00 66.25 108 LYS A CA 1
ATOM 879 C C . LYS A 1 108 ? 8.529 -15.091 -9.629 1.00 66.25 108 LYS A C 1
ATOM 881 O O . LYS A 1 108 ? 9.465 -14.487 -10.147 1.00 66.25 108 LYS A O 1
ATOM 886 N N . GLU A 1 109 ? 7.273 -14.913 -10.024 1.00 79.81 109 GLU A N 1
ATOM 887 C CA . GLU A 1 109 ? 6.864 -14.040 -11.108 1.00 79.81 109 GLU A CA 1
ATOM 888 C C . GLU A 1 109 ? 6.896 -12.590 -10.636 1.00 79.81 109 GLU A C 1
ATOM 890 O O . GLU A 1 109 ? 6.566 -12.258 -9.490 1.00 79.81 109 GLU A O 1
ATOM 895 N N . TYR A 1 1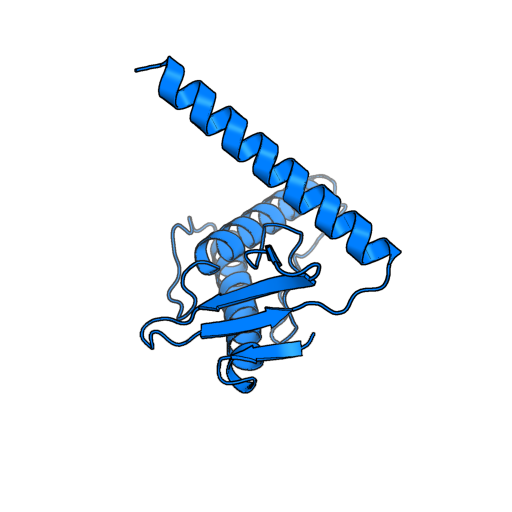10 ? 7.282 -11.703 -11.543 1.00 83.50 110 TYR A N 1
ATOM 896 C CA . TYR A 1 110 ? 7.219 -10.277 -11.310 1.00 83.50 110 TYR A CA 1
ATOM 897 C C . TYR A 1 110 ? 6.764 -9.552 -12.567 1.00 83.50 110 TYR A C 1
ATOM 899 O O . TYR A 1 110 ? 6.935 -10.033 -13.683 1.00 83.50 110 TYR A O 1
ATOM 907 N N . VAL A 1 111 ? 6.203 -8.368 -12.359 1.00 86.06 111 VAL A N 1
ATOM 908 C CA . VAL A 1 111 ? 5.936 -7.404 -13.422 1.00 86.06 111 VAL A CA 1
ATOM 909 C C . VAL A 1 111 ? 6.789 -6.176 -13.146 1.00 86.06 111 VAL A C 1
ATOM 911 O O . VAL A 1 111 ? 6.708 -5.607 -12.053 1.00 86.06 111 VAL A O 1
ATOM 914 N N . LYS A 1 112 ? 7.624 -5.788 -14.113 1.00 89.75 112 LYS A N 1
ATOM 915 C CA . LYS A 1 112 ? 8.478 -4.590 -14.055 1.00 89.75 112 LYS A CA 1
ATOM 916 C C . LYS A 1 112 ? 8.094 -3.646 -15.192 1.00 89.75 112 LYS A C 1
ATOM 918 O O . LYS A 1 112 ? 7.845 -4.071 -16.321 1.00 89.75 112 LYS A O 1
ATOM 923 N N . GLY A 1 113 ? 8.052 -2.352 -14.905 1.00 91.62 113 GLY A N 1
ATOM 924 C CA . GLY A 1 113 ? 7.693 -1.336 -15.888 1.00 91.62 113 GLY A CA 1
ATOM 925 C C . GLY A 1 113 ? 7.978 0.075 -15.399 1.00 91.62 113 GLY A C 1
ATOM 926 O O . GLY A 1 113 ? 8.646 0.257 -14.384 1.00 91.62 113 GLY A O 1
ATOM 927 N N . TYR A 1 114 ? 7.448 1.068 -16.113 1.00 93.62 114 TYR A N 1
ATOM 928 C CA . TYR A 1 114 ? 7.538 2.475 -15.726 1.00 93.62 114 TYR A CA 1
ATOM 929 C C . TYR A 1 114 ? 6.194 3.199 -15.792 1.00 93.62 114 TYR A C 1
ATOM 931 O O . TYR A 1 114 ? 5.272 2.831 -16.535 1.00 93.62 114 TYR A O 1
ATOM 939 N N . LEU A 1 115 ? 6.074 4.249 -14.986 1.00 91.38 115 LEU A N 1
ATOM 940 C CA . LEU A 1 115 ? 4.914 5.128 -14.967 1.00 91.38 115 LEU A CA 1
ATOM 941 C C . LEU A 1 115 ? 5.049 6.194 -16.061 1.00 91.38 115 LEU A C 1
ATOM 943 O O . LEU A 1 115 ? 6.119 6.748 -16.279 1.00 91.38 115 LEU A O 1
ATOM 947 N N . LYS A 1 116 ? 3.938 6.469 -16.749 1.00 92.31 116 LYS A N 1
ATOM 948 C CA . LYS A 1 116 ? 3.787 7.639 -17.620 1.00 92.31 116 LYS A CA 1
ATOM 949 C C . LYS A 1 116 ? 2.856 8.590 -16.886 1.00 92.31 116 LYS A C 1
ATOM 951 O O . LYS A 1 116 ? 1.676 8.270 -16.755 1.00 92.31 116 LYS A O 1
ATOM 956 N N . LEU A 1 117 ? 3.413 9.664 -16.349 1.00 89.31 117 LEU A N 1
ATOM 957 C CA . LEU A 1 117 ? 2.707 10.672 -15.565 1.00 89.31 117 LEU A CA 1
ATOM 958 C C . LEU A 1 117 ? 2.736 12.003 -16.328 1.00 89.31 117 LEU A C 1
ATOM 960 O O . LEU A 1 117 ? 3.534 12.166 -17.250 1.00 89.31 117 LEU A O 1
ATOM 964 N N . SER A 1 118 ? 1.865 12.946 -15.966 1.00 92.81 118 SER A N 1
ATOM 965 C CA . SER A 1 118 ? 2.073 14.341 -16.372 1.00 92.81 118 SER A CA 1
ATOM 966 C C . SER A 1 118 ? 3.326 14.892 -15.684 1.00 92.81 118 SER A C 1
ATOM 968 O O . SER A 1 118 ? 3.721 14.375 -14.639 1.00 92.81 118 SER A O 1
ATOM 970 N N . LYS A 1 119 ? 3.933 15.950 -16.241 1.00 92.44 119 LYS A N 1
ATOM 971 C CA . LYS A 1 119 ? 5.146 16.571 -15.674 1.00 92.44 119 LYS A CA 1
ATOM 972 C C . LYS A 1 119 ? 4.985 16.929 -14.193 1.00 92.44 119 LYS A C 1
ATOM 974 O O . LYS A 1 119 ? 5.807 16.534 -13.381 1.00 92.44 119 LYS A O 1
ATOM 979 N N . GLU A 1 120 ? 3.873 17.572 -13.843 1.00 93.69 120 GLU A N 1
ATOM 980 C CA . GLU A 1 120 ? 3.544 17.941 -12.461 1.00 93.69 120 GLU A CA 1
ATOM 981 C C . GLU A 1 120 ? 3.508 16.721 -11.520 1.00 93.69 120 GLU A C 1
ATOM 983 O O . GLU A 1 120 ? 4.172 16.691 -10.486 1.00 93.69 120 GLU A O 1
ATOM 988 N N . HIS A 1 121 ? 2.789 15.659 -11.901 1.00 90.88 121 HIS A N 1
ATOM 989 C CA . HIS A 1 121 ? 2.732 14.436 -11.097 1.00 90.88 121 HIS A CA 1
ATOM 990 C C . HIS A 1 121 ? 4.084 13.716 -11.034 1.00 90.88 121 HIS A C 1
ATOM 992 O O . HIS A 1 121 ? 4.411 13.094 -10.023 1.00 90.88 121 HIS A O 1
ATOM 998 N N . GLU A 1 122 ? 4.865 13.771 -12.110 1.00 92.56 122 GLU A N 1
ATOM 999 C CA . GLU A 1 122 ? 6.205 13.201 -12.153 1.00 92.56 122 GLU A CA 1
ATOM 1000 C C . GLU A 1 122 ? 7.146 13.903 -11.167 1.00 92.56 122 GLU A C 1
ATOM 1002 O O . GLU A 1 122 ? 7.843 13.221 -10.413 1.00 92.56 122 GLU A O 1
ATOM 1007 N N . GLU A 1 123 ? 7.129 15.234 -11.113 1.00 92.75 123 GLU A N 1
ATOM 1008 C CA . GLU A 1 123 ? 7.917 16.030 -10.165 1.00 92.75 123 GLU A CA 1
ATOM 1009 C C . GLU A 1 123 ? 7.567 15.695 -8.711 1.00 92.75 123 GLU A C 1
ATOM 1011 O O . GLU A 1 123 ? 8.465 15.432 -7.905 1.00 92.75 123 GLU A O 1
ATOM 1016 N N . ILE A 1 124 ? 6.272 15.599 -8.391 1.00 91.69 124 ILE A N 1
ATOM 1017 C CA . ILE A 1 124 ? 5.794 15.213 -7.054 1.00 91.69 124 ILE A CA 1
ATOM 1018 C C . ILE A 1 124 ? 6.336 13.834 -6.659 1.00 91.69 124 ILE A C 1
ATOM 1020 O O . ILE A 1 124 ? 6.883 13.658 -5.567 1.00 91.69 124 ILE A O 1
ATOM 1024 N N . VAL A 1 125 ? 6.211 12.840 -7.544 1.00 89.94 125 VAL A N 1
ATOM 1025 C CA . VAL A 1 125 ? 6.659 11.472 -7.245 1.00 89.94 125 VAL A CA 1
ATOM 1026 C C . VAL A 1 125 ? 8.181 11.400 -7.127 1.00 89.94 125 VAL A C 1
ATOM 1028 O O . VAL A 1 125 ? 8.687 10.712 -6.239 1.00 89.94 125 VAL A O 1
ATOM 1031 N N . ARG A 1 126 ? 8.926 12.116 -7.976 1.00 92.44 126 ARG A N 1
ATOM 1032 C CA . ARG A 1 126 ? 10.393 12.181 -7.895 1.00 92.44 126 ARG A CA 1
ATOM 1033 C C . ARG A 1 126 ? 10.852 12.775 -6.574 1.00 92.44 126 ARG A C 1
ATOM 1035 O O . ARG A 1 126 ? 11.681 12.160 -5.906 1.00 92.44 126 ARG A O 1
ATOM 1042 N N . LYS A 1 127 ? 10.270 13.905 -6.169 1.00 91.94 127 LYS A N 1
ATOM 1043 C CA . LYS A 1 127 ? 10.571 14.541 -4.884 1.00 91.94 127 LYS A CA 1
ATOM 1044 C C . LYS A 1 127 ? 10.342 13.571 -3.723 1.00 91.94 127 LYS A C 1
ATOM 1046 O O . LYS A 1 127 ? 11.238 13.371 -2.909 1.00 91.94 127 LYS A O 1
ATOM 1051 N N . ALA A 1 128 ? 9.207 12.872 -3.719 1.00 90.12 128 ALA A N 1
ATOM 1052 C CA . ALA A 1 128 ? 8.894 11.887 -2.686 1.00 90.12 128 ALA A CA 1
ATOM 1053 C C . ALA A 1 128 ? 9.880 10.695 -2.663 1.00 90.12 128 ALA A C 1
ATOM 1055 O O . ALA A 1 128 ? 10.241 10.198 -1.591 1.00 90.12 128 ALA A O 1
ATOM 1056 N N . ILE A 1 129 ? 10.349 10.227 -3.829 1.00 90.88 129 ILE A N 1
ATOM 1057 C CA . ILE A 1 129 ? 11.379 9.176 -3.924 1.00 90.88 129 ILE A CA 1
ATOM 1058 C C . ILE A 1 129 ? 12.703 9.644 -3.315 1.00 90.88 129 ILE A C 1
ATOM 1060 O O . ILE A 1 129 ? 13.307 8.886 -2.550 1.00 90.88 129 ILE A O 1
ATOM 1064 N N . GLU A 1 130 ? 13.143 10.863 -3.619 1.00 88.69 130 GLU A N 1
ATOM 1065 C CA . GLU A 1 130 ? 14.397 11.411 -3.093 1.00 88.69 130 GLU A CA 1
ATOM 1066 C C . GLU A 1 130 ? 14.333 11.674 -1.585 1.00 88.69 130 GLU A C 1
ATOM 1068 O O . GLU A 1 130 ? 15.226 11.248 -0.851 1.00 88.69 130 GLU A O 1
ATOM 1073 N N . GLU A 1 131 ? 13.239 12.246 -1.080 1.00 87.94 131 GLU A N 1
ATOM 1074 C CA . GLU A 1 131 ? 13.025 12.424 0.364 1.00 87.94 131 GLU A CA 1
ATOM 1075 C C . GLU A 1 131 ? 13.087 11.084 1.111 1.00 87.94 131 GLU A C 1
ATOM 1077 O O . GLU A 1 131 ? 13.766 10.946 2.133 1.00 87.94 131 GLU A O 1
ATOM 1082 N N . LYS A 1 132 ? 12.449 10.042 0.566 1.00 84.12 132 LYS A N 1
ATOM 1083 C CA . LYS A 1 132 ? 12.491 8.696 1.150 1.00 84.12 132 LYS A CA 1
ATOM 1084 C C . LYS A 1 132 ? 13.898 8.093 1.135 1.00 84.12 132 LYS A C 1
ATOM 1086 O O . LYS A 1 132 ? 14.261 7.402 2.092 1.00 84.12 132 LYS A O 1
ATOM 1091 N N . LYS A 1 133 ? 14.686 8.322 0.078 1.00 84.50 133 LYS A N 1
ATOM 1092 C CA . LYS A 1 133 ? 16.099 7.906 0.023 1.00 84.50 133 LYS A CA 1
ATOM 1093 C C . LYS A 1 133 ? 16.919 8.627 1.090 1.00 84.50 133 LYS A C 1
ATOM 1095 O O . LYS A 1 133 ? 17.644 7.955 1.819 1.00 84.50 133 LYS A O 1
ATOM 1100 N N . ALA A 1 134 ? 16.752 9.940 1.238 1.00 81.00 134 ALA A N 1
ATOM 1101 C CA . ALA A 1 134 ? 17.453 10.737 2.243 1.00 81.00 134 ALA A CA 1
ATOM 1102 C C . ALA A 1 134 ? 17.139 10.266 3.673 1.00 81.00 134 ALA A C 1
ATOM 1104 O O . ALA A 1 134 ? 18.052 10.042 4.466 1.00 81.00 134 ALA A O 1
ATOM 1105 N N . ILE A 1 135 ? 15.862 10.006 3.983 1.00 82.94 135 ILE A N 1
ATOM 1106 C CA . ILE A 1 135 ? 15.447 9.442 5.280 1.00 82.94 135 ILE A CA 1
ATOM 1107 C C . ILE A 1 135 ? 16.102 8.077 5.521 1.00 82.94 135 ILE A C 1
ATOM 1109 O O . ILE A 1 135 ? 16.550 7.787 6.631 1.00 82.94 135 ILE A O 1
ATOM 1113 N N . ARG A 1 136 ? 16.153 7.217 4.496 1.00 81.44 136 ARG A N 1
ATOM 1114 C CA . ARG A 1 136 ? 16.772 5.890 4.608 1.00 81.44 136 ARG A CA 1
ATOM 1115 C C . ARG A 1 136 ? 18.281 5.985 4.842 1.00 81.44 136 ARG A C 1
ATOM 1117 O O . ARG A 1 136 ? 18.784 5.250 5.685 1.00 81.44 136 ARG A O 1
ATOM 1124 N N . LEU A 1 137 ? 18.966 6.881 4.133 1.00 80.50 137 LEU A N 1
ATOM 1125 C CA . LEU A 1 137 ? 20.401 7.113 4.289 1.00 80.50 137 LEU A CA 1
ATOM 1126 C C . LEU A 1 137 ? 20.721 7.639 5.692 1.00 80.50 137 LEU A C 1
ATOM 1128 O O . LEU A 1 137 ? 21.604 7.101 6.350 1.00 80.50 137 LEU A O 1
ATOM 1132 N N . LYS A 1 138 ? 19.944 8.609 6.190 1.00 79.44 138 LYS A N 1
ATOM 1133 C CA . LYS A 1 138 ? 20.094 9.138 7.552 1.00 79.44 138 LYS A CA 1
ATOM 1134 C C . LYS A 1 138 ? 19.963 8.037 8.608 1.00 79.44 138 LYS A C 1
ATOM 1136 O O . LYS A 1 138 ? 20.851 7.882 9.432 1.00 79.44 138 LYS A O 1
ATOM 1141 N N . LYS A 1 139 ? 18.925 7.195 8.514 1.00 77.94 139 LYS A N 1
ATOM 1142 C CA . LYS A 1 139 ? 18.747 6.050 9.426 1.00 77.94 139 LYS A CA 1
ATOM 1143 C C . LYS A 1 139 ? 19.907 5.051 9.385 1.00 77.94 139 LYS A C 1
ATOM 1145 O O . LYS A 1 139 ? 20.199 4.426 10.397 1.00 77.94 139 LYS A O 1
ATOM 1150 N N . GLN A 1 140 ? 20.526 4.858 8.221 1.00 75.56 140 GLN A N 1
ATOM 1151 C CA . GLN A 1 140 ? 21.660 3.948 8.065 1.00 75.56 140 GLN A CA 1
ATOM 1152 C C . GLN A 1 140 ? 22.940 4.520 8.683 1.00 75.56 140 GLN A C 1
ATOM 1154 O O . GLN A 1 140 ? 23.682 3.777 9.322 1.00 75.56 140 GLN A O 1
ATOM 1159 N N . ILE A 1 141 ? 23.173 5.825 8.524 1.00 75.75 141 ILE A N 1
ATOM 1160 C CA . ILE A 1 141 ? 24.268 6.539 9.188 1.00 75.75 141 ILE A CA 1
ATOM 1161 C C . ILE A 1 141 ? 24.084 6.469 10.705 1.00 75.75 141 ILE A C 1
ATOM 1163 O O . ILE A 1 141 ? 24.984 5.980 11.378 1.00 75.75 141 ILE A O 1
ATOM 1167 N N . ASP A 1 142 ? 22.900 6.836 11.213 1.00 74.31 142 ASP A N 1
ATOM 1168 C CA . ASP A 1 142 ? 22.587 6.806 12.649 1.00 74.31 142 ASP A CA 1
ATOM 1169 C C . ASP A 1 142 ? 22.835 5.406 13.247 1.00 74.31 142 ASP A C 1
ATOM 1171 O O . ASP A 1 142 ? 23.478 5.275 14.286 1.00 74.31 142 ASP A O 1
ATOM 1175 N N . TYR A 1 143 ? 22.400 4.344 12.556 1.00 70.62 143 TYR A N 1
ATOM 1176 C CA . TYR A 1 143 ? 22.624 2.962 12.993 1.00 70.62 143 TYR A CA 1
ATOM 1177 C C . TYR A 1 143 ? 24.107 2.569 13.005 1.00 70.62 143 TYR A C 1
ATOM 1179 O O . TYR A 1 143 ? 24.531 1.840 13.889 1.00 70.62 143 TYR A O 1
ATOM 1187 N N . THR A 1 144 ? 24.898 3.054 12.045 1.00 69.69 144 THR A N 1
ATOM 1188 C CA . THR A 1 144 ? 26.332 2.732 11.941 1.00 69.69 144 THR A C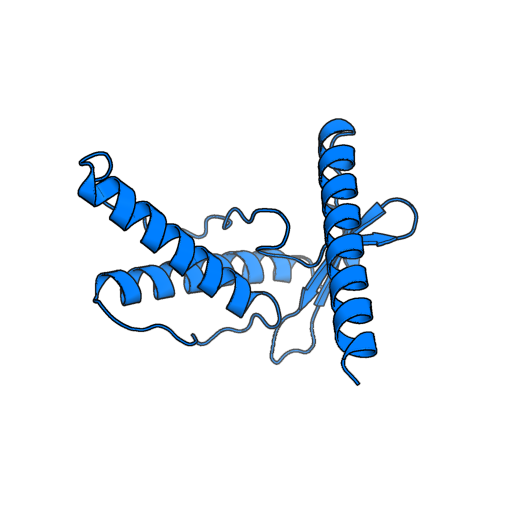A 1
ATOM 1189 C C . THR A 1 144 ? 27.164 3.515 12.961 1.00 69.69 144 THR A C 1
ATOM 1191 O O . THR A 1 144 ? 28.196 3.028 13.393 1.00 69.69 144 THR A O 1
ATOM 1194 N N . SER A 1 145 ? 26.706 4.695 13.389 1.00 65.50 145 SER A N 1
ATOM 1195 C CA . SER A 1 145 ? 27.326 5.487 14.466 1.00 65.50 145 SER A CA 1
ATOM 1196 C C . SER A 1 145 ? 27.011 5.002 15.890 1.00 65.50 145 SER A C 1
ATOM 1198 O O . SER A 1 145 ? 27.530 5.564 16.850 1.00 65.50 145 SER A O 1
ATOM 1200 N N . MET A 1 146 ? 26.138 4.001 16.038 1.00 56.69 146 MET A N 1
ATOM 1201 C CA . MET A 1 146 ? 25.785 3.370 17.320 1.00 56.69 146 MET A CA 1
ATOM 1202 C C . MET A 1 146 ? 26.480 2.012 17.536 1.00 56.69 146 MET A C 1
ATOM 1204 O O . MET A 1 146 ? 26.173 1.329 18.513 1.00 56.69 146 MET A O 1
ATOM 1208 N N . ILE A 1 147 ? 27.370 1.615 16.620 1.00 51.66 147 ILE A N 1
ATOM 1209 C CA . ILE A 1 147 ? 28.194 0.395 16.662 1.00 51.66 147 ILE A CA 1
ATOM 1210 C C . ILE A 1 147 ? 29.649 0.828 16.824 1.00 51.66 147 ILE A C 1
ATOM 1212 O O . ILE A 1 147 ? 30.364 0.167 17.605 1.00 51.66 147 ILE A O 1
#

Foldseek 3Di:
DDWDDFDPVVVLVVQQQLLVLLLVLLVCVVVVHDDPADDGQFDPQRVLSNVVSVVLNVVQVVCVVVVNDDDDDRDPDSDGDDDDVPSGWDWDADPNFTKTKTATPPPRTMIIDTDDDPPVVSVVNHVVRVVVVVVVVVVVVVVVVVD

Mean predicted aligned error: 7.31 Å

Radius of gyration: 17.63 Å; Cα contacts (8 Å, |Δi|>4): 163; chains: 1; bounding box: 50×36×38 Å

pLDDT: mean 85.19, std 9.38, range [51.66, 95.88]